Protein AF-A0A9E1IFA8-F1 (afdb_monomer_lite)

Structure (mmCIF, N/CA/C/O backbone):
data_AF-A0A9E1IFA8-F1
#
_entry.id   AF-A0A9E1IFA8-F1
#
loop_
_atom_site.group_PDB
_atom_site.id
_atom_site.type_symbol
_atom_site.label_atom_id
_atom_site.label_alt_id
_atom_site.label_comp_id
_atom_site.label_asym_id
_atom_site.label_entity_id
_atom_site.label_seq_id
_atom_site.pdbx_PDB_ins_code
_atom_site.Cartn_x
_atom_site.Cartn_y
_atom_site.Cartn_z
_atom_site.occupancy
_atom_site.B_iso_or_equiv
_atom_site.auth_seq_id
_atom_site.auth_comp_id
_atom_site.auth_asym_id
_atom_site.auth_atom_id
_atom_site.pdbx_PDB_model_num
ATOM 1 N N . MET A 1 1 ? -0.560 13.199 -9.756 1.00 64.06 1 MET A N 1
ATOM 2 C CA . MET A 1 1 ? -0.898 12.559 -8.461 1.00 64.06 1 MET A CA 1
ATOM 3 C C . MET A 1 1 ? -2.053 11.610 -8.736 1.00 64.06 1 MET A C 1
ATOM 5 O O . MET A 1 1 ? -2.917 12.007 -9.506 1.00 64.06 1 MET A O 1
ATOM 9 N N . ARG A 1 2 ? -2.029 10.382 -8.205 1.00 73.62 2 ARG A N 1
ATOM 10 C CA . ARG A 1 2 ? -2.990 9.300 -8.491 1.00 73.62 2 ARG A CA 1
ATOM 11 C C . ARG A 1 2 ? -4.053 9.199 -7.377 1.00 73.62 2 ARG A C 1
ATOM 13 O O . ARG A 1 2 ? -3.844 8.457 -6.418 1.00 73.62 2 ARG A O 1
ATOM 20 N N . PRO A 1 3 ? -5.141 9.998 -7.416 1.00 78.12 3 PRO A N 1
ATOM 21 C CA . PRO A 1 3 ? -6.154 10.014 -6.352 1.00 78.12 3 PRO A CA 1
ATOM 22 C C . PRO A 1 3 ? -6.917 8.689 -6.234 1.00 78.12 3 PRO A C 1
ATOM 24 O O . PRO A 1 3 ? -7.459 8.380 -5.180 1.00 78.12 3 PRO A O 1
ATOM 27 N N . ASP A 1 4 ? -6.931 7.893 -7.298 1.00 83.25 4 ASP A N 1
ATOM 28 C CA . ASP A 1 4 ? -7.492 6.545 -7.356 1.00 83.25 4 ASP A CA 1
ATOM 29 C C . ASP A 1 4 ? -6.794 5.552 -6.410 1.00 83.25 4 ASP A C 1
ATOM 31 O O . ASP A 1 4 ? -7.385 4.540 -6.039 1.00 83.25 4 ASP A O 1
ATOM 35 N N . LEU A 1 5 ? -5.572 5.858 -5.955 1.00 87.50 5 LEU A N 1
ATOM 36 C CA . LEU A 1 5 ? -4.841 5.022 -4.998 1.00 87.50 5 LEU A CA 1
ATOM 37 C C . LEU A 1 5 ? -5.251 5.254 -3.534 1.00 87.50 5 LEU A C 1
ATOM 39 O O . LEU A 1 5 ? -4.856 4.485 -2.655 1.00 87.50 5 LEU A O 1
ATOM 43 N N . LEU A 1 6 ? -6.059 6.283 -3.263 1.00 93.31 6 LEU A N 1
ATOM 44 C CA . LEU A 1 6 ? -6.568 6.594 -1.928 1.00 93.31 6 LEU A CA 1
ATOM 45 C C . LEU A 1 6 ? -7.683 5.635 -1.512 1.00 93.31 6 LEU A C 1
ATOM 47 O O . LEU A 1 6 ? -8.556 5.287 -2.310 1.00 93.31 6 LEU A O 1
ATOM 51 N N . GLY A 1 7 ? -7.702 5.265 -0.238 1.00 95.50 7 GLY A N 1
ATOM 52 C CA . GLY A 1 7 ? -8.704 4.399 0.373 1.00 95.50 7 GLY A CA 1
ATOM 53 C C . GLY A 1 7 ? -8.096 3.150 0.997 1.00 95.50 7 GLY A C 1
ATOM 54 O O . GLY A 1 7 ? -6.914 3.128 1.344 1.00 95.50 7 GLY A O 1
ATOM 55 N N . TYR A 1 8 ? -8.934 2.128 1.170 1.00 97.12 8 TYR A N 1
ATOM 56 C CA . TYR A 1 8 ? -8.558 0.907 1.872 1.00 97.12 8 TYR A CA 1
ATOM 57 C C . TYR A 1 8 ? -8.014 -0.164 0.926 1.00 97.12 8 TYR A C 1
ATOM 59 O O . TYR A 1 8 ? -8.552 -0.427 -0.154 1.00 97.12 8 TYR A O 1
ATOM 67 N N . TRP A 1 9 ? -6.973 -0.829 1.401 1.00 97.06 9 TRP A N 1
ATOM 68 C CA . TRP A 1 9 ? -6.291 -1.935 0.759 1.00 97.06 9 TRP A CA 1
ATOM 69 C C . TRP A 1 9 ? -6.206 -3.087 1.752 1.00 97.06 9 TRP A C 1
ATOM 71 O O . TRP A 1 9 ? -5.862 -2.883 2.911 1.00 97.06 9 TRP A O 1
ATOM 81 N N . VAL A 1 10 ? -6.539 -4.298 1.326 1.00 96.88 10 VAL A N 1
ATOM 82 C CA . VAL A 1 10 ? -6.593 -5.478 2.195 1.00 96.88 10 VAL A CA 1
ATOM 83 C C . VAL A 1 10 ? -5.514 -6.449 1.754 1.00 96.88 10 VAL A C 1
ATOM 85 O O . VAL A 1 10 ? -5.384 -6.735 0.561 1.00 96.88 10 VAL A O 1
ATOM 88 N N . ALA A 1 11 ? -4.738 -6.922 2.723 1.00 95.50 11 ALA A N 1
ATOM 89 C CA . ALA A 1 11 ? -3.735 -7.956 2.536 1.00 95.50 11 ALA A CA 1
ATOM 90 C C . ALA A 1 11 ? -4.397 -9.202 1.927 1.00 95.50 11 ALA A C 1
ATOM 92 O O . ALA A 1 11 ? -5.488 -9.589 2.345 1.00 95.50 11 ALA A O 1
ATOM 93 N N . GLU A 1 12 ? -3.782 -9.835 0.930 1.00 92.31 12 GLU A N 1
ATOM 94 C CA . GLU A 1 12 ? -4.411 -10.966 0.229 1.00 92.31 12 GLU A CA 1
ATOM 95 C C . GLU A 1 12 ? -4.604 -12.206 1.116 1.00 92.31 12 GLU A C 1
ATOM 97 O O . GLU A 1 12 ? -5.468 -13.033 0.834 1.00 92.31 12 GLU A O 1
ATOM 102 N N . ASP A 1 13 ? -3.867 -12.310 2.221 1.00 91.69 13 ASP A N 1
ATOM 103 C CA . ASP A 1 13 ? -4.067 -13.325 3.262 1.00 91.69 13 ASP A CA 1
ATOM 104 C C . ASP A 1 13 ? -5.065 -12.895 4.361 1.00 91.69 13 ASP A C 1
ATOM 106 O O .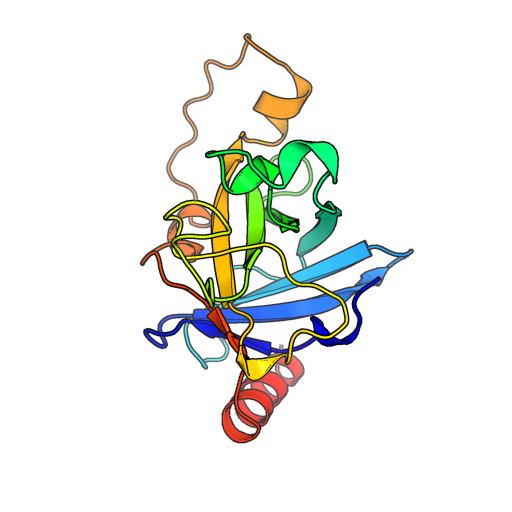 ASP A 1 13 ? -5.351 -13.662 5.280 1.00 91.69 13 ASP A O 1
ATOM 110 N N . GLY A 1 14 ? -5.598 -11.672 4.277 1.00 91.50 14 GLY A N 1
ATOM 111 C CA . GLY A 1 14 ? -6.535 -11.090 5.233 1.00 91.50 14 GLY A CA 1
ATOM 112 C C . GLY A 1 14 ? -5.926 -10.713 6.586 1.00 91.50 14 GLY A C 1
ATOM 113 O O . GLY A 1 14 ? -6.672 -10.326 7.486 1.00 91.50 14 GLY A O 1
ATOM 114 N N . CYS A 1 15 ? -4.604 -10.808 6.765 1.00 92.19 15 CYS A N 1
ATOM 115 C CA . CYS A 1 15 ? -3.981 -10.580 8.067 1.00 92.19 15 CYS A CA 1
ATOM 116 C C . CYS A 1 15 ? -3.919 -9.100 8.450 1.00 92.19 15 CYS A C 1
ATOM 118 O O . CYS A 1 15 ? -3.776 -8.787 9.631 1.00 92.19 15 CYS A O 1
ATOM 120 N N . LYS A 1 16 ? -3.996 -8.191 7.467 1.00 93.75 16 LYS A N 1
ATOM 121 C CA . LYS A 1 16 ? -3.859 -6.736 7.630 1.00 93.75 16 LYS A CA 1
ATOM 122 C C . LYS A 1 16 ? -4.706 -5.961 6.628 1.00 93.75 16 LYS A C 1
ATOM 124 O O . LYS A 1 16 ? -5.134 -6.477 5.593 1.00 93.75 16 LYS A O 1
ATOM 129 N N . SER A 1 17 ? -4.879 -4.679 6.908 1.00 95.62 17 SER A N 1
ATOM 130 C CA . SER A 1 17 ? -5.349 -3.710 5.923 1.00 95.62 17 SER A CA 1
ATOM 131 C C . SER A 1 17 ? -4.629 -2.378 6.081 1.00 95.62 17 SER A C 1
ATOM 133 O O . SER A 1 17 ? -4.099 -2.060 7.140 1.00 95.62 17 SER A O 1
ATOM 135 N N . VAL A 1 18 ? -4.576 -1.613 4.998 1.00 94.81 18 VAL A N 1
ATOM 136 C CA . VAL A 1 18 ? -3.898 -0.324 4.899 1.00 94.81 18 VAL A CA 1
ATOM 137 C C . VAL A 1 18 ? -4.907 0.706 4.420 1.00 94.81 18 VAL A C 1
ATOM 139 O O . VAL A 1 18 ? -5.589 0.494 3.421 1.00 94.81 18 VAL A O 1
ATOM 142 N N . LEU A 1 19 ? -4.988 1.831 5.114 1.00 95.62 19 LEU A N 1
ATOM 143 C CA . LEU A 1 19 ? -5.661 3.035 4.654 1.00 95.62 19 LEU A CA 1
ATOM 144 C C . LEU A 1 19 ? -4.609 4.014 4.145 1.00 95.62 19 LEU A C 1
ATOM 146 O O . LEU A 1 19 ? -3.647 4.305 4.853 1.00 95.62 19 LEU A O 1
ATOM 150 N N . ILE A 1 20 ? -4.814 4.522 2.932 1.00 95.19 20 ILE A N 1
ATOM 151 C CA . ILE A 1 20 ? -4.037 5.621 2.358 1.00 95.19 20 ILE A CA 1
ATOM 152 C C . ILE A 1 20 ? -4.974 6.805 2.164 1.00 95.19 20 ILE A C 1
ATOM 154 O O . ILE A 1 20 ? -5.952 6.708 1.421 1.00 95.19 20 ILE A O 1
ATOM 158 N N . GLU A 1 21 ? -4.672 7.932 2.795 1.00 94.12 21 GLU A N 1
ATOM 159 C CA . GLU A 1 21 ? -5.500 9.132 2.719 1.00 94.12 21 GLU A CA 1
ATOM 160 C C . GLU A 1 21 ? -4.684 10.402 2.464 1.00 94.12 21 GLU A C 1
ATOM 162 O O . GLU A 1 21 ? -3.450 10.404 2.474 1.00 94.12 21 GLU A O 1
ATOM 167 N N . HIS A 1 22 ? -5.383 11.494 2.157 1.00 91.69 22 HIS A N 1
ATOM 168 C CA . HIS A 1 22 ? -4.748 12.800 2.054 1.00 91.69 22 HIS A CA 1
ATOM 169 C C . HIS A 1 22 ? -4.386 13.309 3.446 1.00 91.69 22 HIS A C 1
ATOM 171 O O . HIS A 1 22 ? -5.266 13.557 4.265 1.00 91.69 22 HIS A O 1
ATOM 177 N N . GLY A 1 23 ? -3.097 13.546 3.660 1.00 83.75 23 GLY A N 1
ATOM 178 C CA . GLY A 1 23 ? -2.594 14.235 4.835 1.00 83.75 23 GLY A CA 1
ATOM 179 C C . GLY A 1 23 ? -2.553 15.752 4.654 1.00 83.75 23 GLY A C 1
ATOM 180 O O . GLY A 1 23 ? -3.051 16.344 3.687 1.00 83.75 23 GLY A O 1
ATOM 181 N N . LYS A 1 24 ? -1.900 16.430 5.599 1.00 80.25 24 LYS A N 1
ATOM 182 C CA . LYS A 1 24 ? -1.728 17.892 5.558 1.00 80.25 24 LYS A CA 1
ATOM 183 C C . LYS A 1 24 ? -0.693 18.309 4.503 1.00 80.25 24 LYS A C 1
ATOM 185 O O . LYS A 1 24 ? 0.350 17.687 4.350 1.00 80.25 24 LYS A O 1
ATOM 190 N N . LYS A 1 25 ? -0.930 19.449 3.837 1.00 71.25 25 LYS A N 1
ATOM 191 C CA . LYS A 1 25 ? 0.048 20.141 2.963 1.00 71.25 25 LYS A CA 1
ATOM 192 C C . LYS A 1 25 ? 0.638 19.282 1.821 1.00 71.25 25 LYS A C 1
ATOM 194 O O . LYS A 1 25 ? 1.829 19.374 1.551 1.00 71.25 25 LYS A O 1
ATOM 199 N N . GLY A 1 26 ? -0.181 18.484 1.133 1.00 71.31 26 GLY A N 1
ATOM 200 C CA . GLY A 1 26 ? 0.257 17.716 -0.046 1.00 71.31 26 GLY A CA 1
ATOM 201 C C . GLY A 1 26 ? 0.965 16.393 0.266 1.00 71.31 26 GLY A C 1
ATOM 202 O O . GLY A 1 26 ? 1.476 15.758 -0.652 1.00 71.31 26 GLY A O 1
ATOM 203 N N . TRP A 1 27 ? 0.969 15.980 1.534 1.00 83.94 27 TRP A N 1
ATOM 204 C CA . TRP A 1 27 ? 1.430 14.666 1.980 1.00 83.94 27 TRP A CA 1
ATOM 205 C C . TRP A 1 27 ? 0.285 13.656 1.989 1.00 83.94 27 TRP A C 1
ATOM 207 O O . TRP A 1 27 ? -0.890 14.032 1.950 1.00 83.94 27 TRP A O 1
ATOM 217 N N . PHE A 1 28 ? 0.636 12.377 2.060 1.00 91.00 28 PHE A N 1
ATOM 218 C CA . PHE A 1 28 ? -0.302 11.302 2.357 1.00 91.00 28 PHE A CA 1
ATOM 219 C C . PHE A 1 28 ? -0.172 10.891 3.819 1.00 91.00 28 PHE A C 1
ATOM 221 O O . PHE A 1 28 ? 0.853 11.146 4.455 1.00 91.00 28 PHE A O 1
ATOM 228 N N . GLU A 1 29 ? -1.205 10.240 4.328 1.00 92.06 29 GLU A N 1
ATOM 229 C CA . GLU A 1 29 ? -1.193 9.569 5.622 1.00 92.06 29 GLU A CA 1
ATOM 230 C C . GLU A 1 29 ? -1.500 8.083 5.419 1.00 92.06 29 GLU A C 1
ATOM 232 O O . GLU A 1 29 ? -2.295 7.711 4.550 1.00 92.06 29 GLU A O 1
ATOM 237 N N . VAL A 1 30 ? -0.801 7.239 6.179 1.00 92.19 30 VAL A N 1
ATOM 238 C CA . VAL A 1 30 ? -0.915 5.782 6.133 1.00 92.19 30 VAL A CA 1
ATOM 239 C C . VAL A 1 30 ? -1.250 5.250 7.518 1.00 92.19 30 VAL A C 1
ATOM 241 O O . VAL A 1 30 ? -0.529 5.504 8.485 1.00 92.19 30 VAL A O 1
ATOM 244 N N . THR A 1 31 ? -2.304 4.443 7.571 1.00 92.75 31 THR A N 1
ATOM 245 C CA . THR A 1 31 ? -2.744 3.715 8.765 1.00 92.75 31 THR A CA 1
ATOM 246 C C . THR A 1 31 ? -2.828 2.233 8.428 1.00 92.75 31 THR A C 1
ATOM 248 O O . THR A 1 31 ? -3.342 1.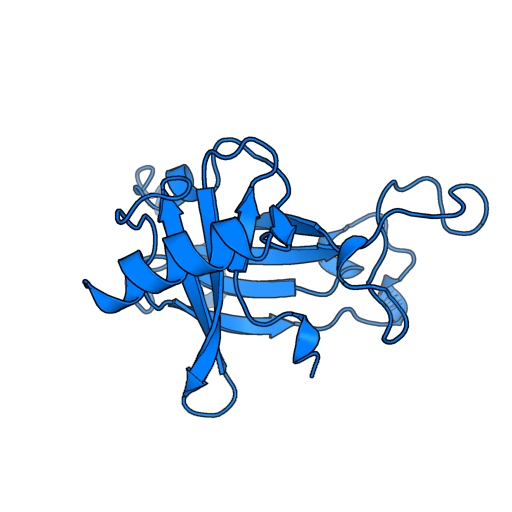867 7.373 1.00 92.75 31 THR A O 1
ATOM 251 N N . VAL A 1 32 ? -2.306 1.370 9.301 1.00 92.06 32 VAL A N 1
ATOM 252 C CA . VAL A 1 32 ? -2.294 -0.089 9.120 1.00 92.06 32 VAL A CA 1
ATOM 253 C C . VAL A 1 32 ? -3.070 -0.742 10.254 1.00 92.06 32 VAL A C 1
ATOM 255 O O . VAL A 1 32 ? -2.724 -0.576 11.425 1.00 92.06 32 VAL A O 1
ATOM 258 N N . PHE A 1 33 ? -4.091 -1.515 9.899 1.00 93.50 33 PHE A N 1
ATOM 259 C CA . PHE A 1 33 ? -4.950 -2.254 10.818 1.00 93.50 33 PHE A CA 1
ATOM 260 C C . PHE A 1 33 ? -4.550 -3.729 10.902 1.00 93.50 33 PHE A C 1
ATOM 262 O O . PHE A 1 33 ? -4.042 -4.311 9.937 1.00 93.50 33 PHE A O 1
ATOM 269 N N . GLU A 1 34 ? -4.846 -4.346 12.044 1.00 92.75 34 GLU A N 1
ATOM 270 C CA . GLU A 1 34 ? -4.821 -5.797 12.213 1.00 92.75 34 GLU A CA 1
ATOM 271 C C . GLU A 1 34 ? -6.055 -6.411 11.532 1.00 92.75 34 GLU A C 1
ATOM 273 O O . GLU A 1 34 ? -7.198 -6.249 11.971 1.00 92.75 34 GLU A O 1
ATOM 278 N N . GLY A 1 35 ? -5.831 -7.108 10.421 1.00 92.75 35 GLY A N 1
ATOM 279 C CA . GLY A 1 35 ? -6.870 -7.667 9.560 1.00 92.75 35 GLY A CA 1
ATOM 280 C C . GLY A 1 35 ? -7.911 -6.633 9.135 1.00 92.75 35 GLY A C 1
ATOM 281 O O . GLY A 1 35 ? -7.587 -5.564 8.611 1.00 92.75 35 GLY A O 1
ATOM 282 N N . LEU A 1 36 ? -9.178 -6.980 9.370 1.00 93.81 36 LEU A N 1
ATOM 283 C CA . LEU A 1 36 ? -10.340 -6.101 9.203 1.00 93.81 36 LEU A CA 1
ATOM 284 C C .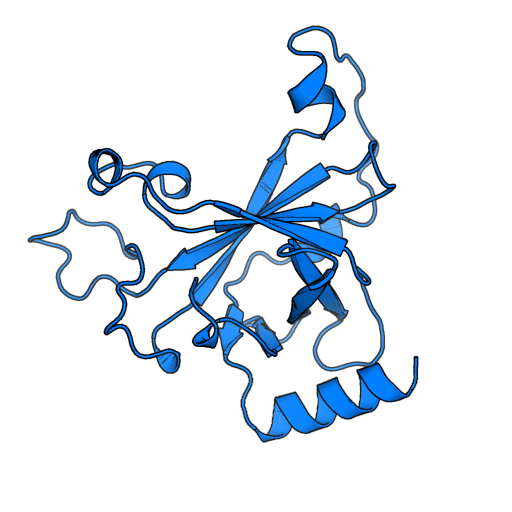 LEU A 1 36 ? -10.875 -5.575 10.547 1.00 93.81 36 LEU A C 1
ATOM 286 O O . LEU A 1 36 ? -12.010 -5.107 10.610 1.00 93.81 36 LEU A O 1
ATOM 290 N N . GLY A 1 37 ? -10.108 -5.728 11.629 1.00 90.88 37 GLY A N 1
ATOM 291 C CA . GLY A 1 37 ? -10.513 -5.354 12.979 1.00 90.88 37 GLY A CA 1
ATOM 292 C C . GLY A 1 37 ? -10.225 -3.887 13.325 1.00 90.88 37 GLY A C 1
ATOM 293 O O . GLY A 1 37 ? -9.660 -3.145 12.524 1.00 90.88 37 GLY A O 1
ATOM 294 N N . PRO A 1 38 ? -10.602 -3.452 14.542 1.00 90.06 38 PRO A N 1
ATOM 295 C CA . PRO A 1 38 ? -10.382 -2.083 15.006 1.00 90.06 38 PRO A CA 1
ATOM 296 C C . PRO A 1 38 ? -8.968 -1.798 15.522 1.00 90.06 38 PRO A C 1
ATOM 298 O O . PRO A 1 38 ? -8.661 -0.641 15.796 1.00 90.06 38 PRO A O 1
ATOM 301 N N . ALA A 1 39 ? -8.137 -2.820 15.721 1.00 91.81 39 ALA A N 1
ATOM 302 C CA . ALA A 1 39 ? -6.779 -2.642 16.219 1.00 91.81 39 ALA A CA 1
ATOM 303 C C . ALA A 1 39 ? -5.854 -2.131 15.106 1.00 91.81 39 ALA A C 1
ATOM 305 O O . ALA A 1 39 ? -5.977 -2.543 13.951 1.00 91.81 39 ALA A O 1
ATOM 306 N N . THR A 1 40 ? -4.927 -1.244 15.458 1.00 90.25 40 THR A N 1
ATOM 307 C CA . THR A 1 40 ? -3.938 -0.668 14.543 1.00 90.25 40 THR A CA 1
ATOM 308 C C . THR A 1 40 ? -2.531 -1.109 14.923 1.00 90.25 40 THR A C 1
ATOM 310 O O . THR A 1 40 ? -2.136 -1.060 16.084 1.00 90.25 40 THR A O 1
ATOM 313 N N . HIS A 1 41 ? -1.753 -1.506 13.918 1.00 86.94 41 HIS A N 1
ATOM 314 C CA . HIS A 1 41 ? -0.299 -1.608 14.043 1.00 86.94 41 HIS A CA 1
ATOM 315 C C . HIS A 1 41 ? 0.367 -0.239 13.861 1.00 86.94 41 HIS A C 1
ATOM 317 O O . HIS A 1 41 ? 1.388 0.063 14.473 1.00 86.94 41 HIS A O 1
ATOM 323 N N . VAL A 1 42 ? -0.205 0.585 12.980 1.00 87.00 42 VAL A N 1
ATOM 324 C CA . VAL A 1 42 ? 0.330 1.883 12.576 1.00 87.00 42 VAL A CA 1
ATOM 325 C C . VAL A 1 42 ? -0.823 2.866 12.478 1.00 87.00 42 VAL A C 1
ATOM 327 O O . VAL A 1 42 ? -1.824 2.563 11.836 1.00 87.00 42 VAL A O 1
ATOM 330 N N . GLU A 1 43 ? -0.658 4.051 13.054 1.00 89.06 43 GLU A N 1
ATOM 331 C CA . GLU A 1 43 ? -1.671 5.104 13.045 1.00 89.06 43 GLU A CA 1
ATOM 332 C C . GLU A 1 43 ? -1.095 6.411 12.487 1.00 89.06 43 GLU A C 1
ATOM 334 O O . GLU A 1 43 ? -0.061 6.893 12.959 1.00 89.06 43 GLU A O 1
ATOM 339 N N . ASP A 1 44 ? -1.767 6.940 11.462 1.00 88.38 44 ASP A N 1
ATOM 340 C CA . ASP A 1 44 ? -1.651 8.293 10.905 1.00 88.38 44 ASP A CA 1
ATOM 341 C C . ASP A 1 44 ? -0.221 8.731 10.600 1.00 88.38 44 ASP A C 1
ATOM 343 O O . ASP A 1 44 ? 0.244 9.814 10.976 1.00 88.38 44 ASP A O 1
ATOM 347 N N . ARG A 1 45 ? 0.513 7.856 9.909 1.00 87.62 45 ARG A N 1
ATOM 348 C CA . ARG A 1 45 ? 1.914 8.104 9.577 1.00 87.62 45 ARG A CA 1
ATOM 349 C C . ARG A 1 45 ? 2.067 8.898 8.293 1.00 87.62 45 ARG A C 1
ATOM 351 O O . ARG A 1 45 ? 1.456 8.535 7.289 1.00 87.62 45 ARG A O 1
ATOM 358 N N . PRO A 1 46 ? 2.901 9.954 8.292 1.00 88.31 46 PRO A N 1
ATOM 359 C CA . PRO A 1 46 ? 3.145 10.729 7.091 1.00 88.31 46 PRO A CA 1
ATOM 360 C C . PRO A 1 46 ? 3.825 9.855 6.041 1.00 88.31 46 PRO A C 1
ATOM 362 O O . PRO A 1 46 ? 4.707 9.047 6.351 1.00 88.31 46 PRO A O 1
ATOM 365 N N . ALA A 1 47 ? 3.423 10.048 4.791 1.00 88.25 47 ALA A N 1
ATOM 366 C CA . ALA A 1 47 ? 3.991 9.329 3.675 1.00 88.25 47 ALA A CA 1
ATOM 367 C C . ALA A 1 47 ? 4.166 10.212 2.434 1.00 88.25 47 ALA A C 1
ATOM 369 O O . ALA A 1 47 ? 3.329 11.063 2.115 1.00 88.25 47 ALA A O 1
ATOM 370 N N . GLU A 1 48 ? 5.275 9.996 1.730 1.00 89.19 48 GLU A N 1
ATOM 371 C CA . GLU A 1 48 ? 5.675 10.769 0.556 1.00 89.19 48 GLU A CA 1
ATOM 372 C C . GLU A 1 48 ? 5.581 9.938 -0.720 1.00 89.19 48 GLU A C 1
ATOM 374 O O . GLU A 1 48 ? 6.103 8.821 -0.809 1.00 89.19 48 GLU A O 1
ATOM 379 N N . TRP A 1 49 ? 4.953 10.509 -1.747 1.00 89.19 49 TRP A N 1
ATOM 380 C CA . TRP A 1 49 ? 4.905 9.886 -3.062 1.00 89.19 49 TRP A CA 1
ATOM 381 C C . TRP A 1 49 ? 6.254 9.982 -3.763 1.00 89.19 49 TRP A C 1
ATOM 383 O O . TRP A 1 49 ? 6.778 11.066 -4.003 1.00 89.19 49 TRP A O 1
ATOM 393 N N . ASN A 1 50 ? 6.780 8.830 -4.148 1.00 88.12 50 ASN A N 1
ATOM 394 C CA . ASN A 1 50 ? 8.028 8.685 -4.870 1.00 88.12 50 ASN A CA 1
ATOM 395 C C . ASN A 1 50 ? 7.722 8.042 -6.227 1.00 88.12 50 ASN A C 1
ATOM 397 O O . ASN A 1 50 ? 7.583 6.815 -6.294 1.00 88.12 50 ASN A O 1
ATOM 401 N N . PRO A 1 51 ? 7.587 8.848 -7.296 1.00 86.19 51 PRO A N 1
ATOM 402 C CA . PRO A 1 51 ? 7.330 8.312 -8.620 1.00 86.19 51 PRO A CA 1
ATOM 403 C C . PRO A 1 51 ? 8.551 7.543 -9.131 1.00 86.19 51 PRO A C 1
ATOM 405 O O . PRO A 1 51 ? 9.701 7.888 -8.830 1.00 86.19 51 PRO A O 1
ATOM 408 N N . CYS A 1 52 ? 8.303 6.517 -9.935 1.00 83.00 52 CYS A N 1
ATOM 409 C CA . CYS A 1 52 ? 9.344 5.831 -10.674 1.00 83.00 52 CYS A CA 1
ATOM 410 C C . CYS A 1 52 ? 10.046 6.803 -11.628 1.00 83.00 52 CYS A C 1
ATOM 412 O O . CYS A 1 52 ? 9.470 7.769 -12.139 1.00 83.00 52 CYS A O 1
ATOM 414 N N . LYS A 1 53 ? 11.328 6.542 -11.872 1.00 81.50 53 LYS A N 1
ATOM 415 C CA . LYS A 1 53 ? 12.093 7.304 -12.854 1.00 81.50 53 LYS A CA 1
ATOM 416 C C . LYS A 1 53 ? 11.943 6.638 -14.223 1.00 81.50 53 LYS A C 1
ATOM 418 O O . LYS A 1 53 ? 12.194 5.433 -14.299 1.00 81.50 53 LYS A O 1
ATOM 423 N N . PRO A 1 54 ? 11.577 7.362 -15.298 1.00 75.62 54 PRO A N 1
ATOM 424 C CA . PRO A 1 54 ? 11.372 6.765 -16.622 1.00 75.62 54 PRO A CA 1
ATOM 425 C C . PRO A 1 54 ? 12.558 5.917 -17.110 1.00 75.62 54 PRO A C 1
ATOM 427 O O . PRO A 1 54 ? 12.371 4.839 -17.676 1.00 75.62 54 PRO A O 1
ATOM 430 N N . GLU A 1 55 ? 13.784 6.356 -16.823 1.00 81.56 55 GLU A N 1
ATOM 431 C CA . GLU A 1 55 ? 15.026 5.662 -17.173 1.00 81.56 55 GLU A CA 1
ATOM 432 C C . GLU A 1 55 ? 15.239 4.331 -16.430 1.00 81.56 55 GLU A C 1
ATOM 434 O O . GLU A 1 55 ? 16.070 3.522 -16.835 1.00 81.56 55 GLU A O 1
ATOM 439 N N . ALA A 1 56 ? 14.498 4.087 -15.348 1.00 80.75 56 ALA A N 1
ATOM 440 C CA . ALA A 1 56 ? 14.582 2.874 -14.541 1.00 80.75 56 ALA A CA 1
ATOM 441 C C . ALA A 1 56 ? 13.486 1.847 -14.868 1.00 80.75 56 ALA A C 1
ATOM 443 O O . ALA A 1 56 ? 13.431 0.803 -14.218 1.00 80.75 56 ALA A O 1
ATOM 444 N N . SER A 1 57 ? 12.643 2.112 -15.872 1.00 72.88 57 SER A N 1
ATOM 445 C CA . SER A 1 57 ? 11.527 1.245 -16.288 1.00 72.88 57 SER A CA 1
ATOM 446 C C . SER A 1 57 ? 11.939 -0.204 -16.586 1.00 72.88 57 SER A C 1
ATOM 448 O O . SER A 1 57 ? 11.186 -1.122 -16.273 1.00 72.88 57 SER A O 1
ATOM 450 N N . ALA A 1 58 ? 13.153 -0.417 -17.104 1.00 72.69 58 ALA A N 1
ATOM 451 C CA . ALA A 1 58 ? 13.719 -1.736 -17.404 1.00 72.69 58 ALA A CA 1
ATOM 452 C C . ALA A 1 58 ? 14.664 -2.284 -16.312 1.00 72.69 58 ALA A C 1
ATOM 454 O O . ALA A 1 58 ? 15.406 -3.230 -16.556 1.00 72.69 58 ALA A O 1
ATOM 455 N N . SER A 1 59 ? 14.717 -1.673 -15.123 1.00 79.00 59 SER A N 1
ATOM 456 C CA . SER A 1 59 ? 15.620 -2.133 -14.063 1.00 79.00 59 SER A CA 1
ATOM 457 C C . SER A 1 59 ? 15.160 -3.466 -13.471 1.00 79.00 59 SER A C 1
ATOM 459 O O . SER A 1 59 ? 13.998 -3.611 -13.116 1.00 79.00 59 SER A O 1
ATOM 461 N N . ASP A 1 60 ? 16.093 -4.378 -13.196 1.00 77.50 60 ASP A N 1
ATOM 462 C CA . ASP A 1 60 ? 15.805 -5.598 -12.420 1.00 77.50 60 ASP A CA 1
ATOM 463 C C . ASP A 1 60 ? 15.396 -5.295 -10.964 1.00 77.50 60 ASP A C 1
ATOM 465 O O . ASP A 1 60 ? 14.829 -6.131 -10.260 1.00 77.50 60 ASP A O 1
ATOM 469 N N . ASN A 1 61 ? 15.670 -4.078 -10.479 1.00 80.56 61 ASN A N 1
ATOM 470 C CA . ASN A 1 61 ? 15.343 -3.661 -9.124 1.00 80.56 61 ASN A CA 1
ATOM 471 C C . ASN A 1 61 ? 13.947 -3.015 -9.064 1.00 80.56 61 ASN A C 1
ATOM 473 O O . ASN A 1 61 ? 13.761 -1.867 -9.476 1.00 80.56 61 ASN A O 1
ATOM 477 N N . ALA A 1 62 ? 12.990 -3.729 -8.459 1.00 79.12 62 ALA A N 1
ATOM 478 C CA . ALA A 1 62 ? 11.609 -3.278 -8.251 1.00 79.12 62 ALA A CA 1
ATOM 479 C C . ALA A 1 62 ? 11.501 -1.880 -7.621 1.00 79.12 62 ALA A C 1
ATOM 481 O O . ALA A 1 62 ? 10.722 -1.051 -8.083 1.00 79.12 62 ALA A O 1
ATOM 482 N N . ARG A 1 63 ? 12.357 -1.563 -6.645 1.00 81.94 63 ARG A N 1
ATOM 483 C CA . ARG A 1 63 ? 12.359 -0.255 -5.974 1.00 81.94 63 ARG A CA 1
ATOM 484 C C . ARG A 1 63 ? 12.691 0.906 -6.914 1.00 81.94 63 ARG A C 1
ATOM 486 O O . ARG A 1 63 ? 12.317 2.038 -6.635 1.00 81.94 63 ARG A O 1
ATOM 493 N N . LYS A 1 64 ? 13.445 0.655 -7.988 1.00 82.50 64 LYS A N 1
ATOM 494 C CA . LYS A 1 64 ? 13.822 1.694 -8.959 1.00 82.50 64 LYS A CA 1
ATOM 495 C C . LYS A 1 64 ? 12.755 1.892 -10.034 1.00 82.50 64 LYS A C 1
ATOM 497 O O . LYS A 1 64 ? 12.606 3.003 -10.532 1.00 82.50 64 LYS A O 1
ATOM 502 N N . ARG A 1 65 ? 12.053 0.816 -10.393 1.00 83.88 65 ARG A N 1
ATOM 503 C CA . ARG A 1 65 ? 11.123 0.783 -11.529 1.00 83.88 65 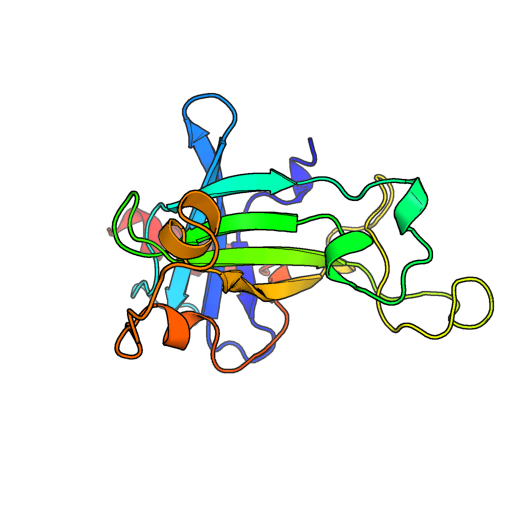ARG A CA 1
ATOM 504 C C . ARG A 1 65 ? 9.663 1.039 -11.155 1.00 83.88 65 ARG A C 1
ATOM 506 O O . ARG A 1 65 ? 8.889 1.354 -12.044 1.00 83.88 65 ARG A O 1
ATOM 513 N N . LEU A 1 66 ? 9.280 0.865 -9.890 1.00 88.12 66 LEU A N 1
ATOM 514 C CA . LEU A 1 66 ? 7.902 1.025 -9.420 1.00 88.12 66 LEU A CA 1
ATOM 515 C C . LEU A 1 66 ? 7.702 2.366 -8.719 1.00 88.12 66 LEU A C 1
ATOM 517 O O . LEU A 1 66 ? 8.605 2.863 -8.042 1.00 88.12 66 LEU A O 1
ATOM 521 N N . ASP A 1 67 ? 6.500 2.921 -8.849 1.00 90.44 67 ASP A N 1
ATOM 522 C CA . ASP A 1 67 ? 6.057 3.997 -7.971 1.00 90.44 67 ASP A CA 1
ATOM 523 C C . ASP A 1 67 ? 5.955 3.473 -6.537 1.00 90.44 67 ASP A C 1
ATOM 525 O O . ASP A 1 67 ? 5.606 2.312 -6.296 1.00 90.44 67 ASP A O 1
ATOM 529 N N . SER A 1 68 ? 6.239 4.329 -5.561 1.00 91.06 68 SER A N 1
ATOM 530 C CA . SER A 1 68 ? 6.099 3.957 -4.157 1.00 91.06 68 SER A CA 1
ATOM 531 C C . SER A 1 68 ? 5.590 5.102 -3.305 1.00 91.06 68 SER A C 1
ATOM 533 O O . SER A 1 68 ? 5.912 6.264 -3.539 1.00 91.06 68 SER A O 1
ATOM 535 N N . LEU A 1 69 ? 4.833 4.756 -2.272 1.00 91.69 69 LEU A N 1
ATOM 536 C CA . LEU A 1 69 ? 4.551 5.649 -1.164 1.00 91.69 69 LEU A CA 1
ATOM 537 C C . LEU A 1 69 ? 5.504 5.290 -0.018 1.00 91.69 69 LEU A C 1
ATOM 539 O O . LEU A 1 69 ? 5.531 4.146 0.435 1.00 91.69 69 LEU A O 1
ATOM 543 N N . VAL A 1 70 ? 6.338 6.243 0.398 1.00 89.75 70 VAL A N 1
ATOM 544 C CA . VAL A 1 70 ? 7.337 6.059 1.459 1.00 89.75 70 VAL A CA 1
ATOM 545 C C . VAL A 1 70 ? 6.747 6.577 2.758 1.00 89.75 70 VAL A C 1
ATOM 547 O O . VAL A 1 70 ? 6.651 7.786 2.936 1.00 89.75 70 VAL A O 1
ATOM 550 N N . ALA A 1 71 ? 6.337 5.670 3.636 1.00 87.62 71 ALA A N 1
ATOM 551 C CA . ALA A 1 71 ? 5.773 5.986 4.939 1.00 87.62 71 ALA A CA 1
ATOM 552 C C . ALA A 1 71 ? 6.846 5.905 6.030 1.00 87.62 71 ALA A C 1
ATOM 554 O O . ALA A 1 71 ? 7.662 4.981 6.047 1.00 87.62 71 ALA A O 1
ATOM 555 N N . GLU A 1 72 ? 6.839 6.868 6.945 1.00 81.81 72 GLU A N 1
ATOM 556 C CA . GLU A 1 72 ? 7.703 6.865 8.125 1.00 81.81 72 GLU A CA 1
ATOM 557 C C . GLU A 1 72 ? 6.982 6.154 9.277 1.00 81.81 72 GLU A C 1
ATOM 559 O O . GLU A 1 72 ? 6.056 6.706 9.878 1.00 81.81 72 GLU A O 1
ATOM 564 N N . MET A 1 73 ? 7.383 4.920 9.585 1.00 76.50 73 MET A N 1
ATOM 565 C CA . MET A 1 73 ? 6.771 4.136 10.659 1.00 76.50 73 MET A CA 1
ATOM 566 C C . MET A 1 73 ? 7.660 4.193 11.901 1.00 76.50 73 MET A C 1
ATOM 568 O O . MET A 1 73 ? 8.871 4.036 11.809 1.00 76.50 73 MET A O 1
ATOM 572 N N . GLY A 1 74 ? 7.072 4.418 13.075 1.00 67.44 74 GLY A N 1
ATOM 573 C CA . GLY A 1 74 ? 7.815 4.551 14.333 1.00 67.44 74 GLY A CA 1
ATOM 574 C C . GLY A 1 74 ? 7.748 5.950 14.933 1.00 67.44 74 GLY A C 1
ATOM 575 O O . GLY A 1 74 ? 6.876 6.751 14.596 1.00 67.44 74 GLY A O 1
ATOM 576 N N . GLN A 1 75 ? 8.616 6.265 15.890 1.00 61.50 75 GLN A N 1
ATOM 577 C CA . GLN A 1 75 ? 8.629 7.605 16.474 1.00 61.50 75 GLN A CA 1
ATOM 578 C C . GLN A 1 75 ? 9.054 8.622 15.412 1.00 61.50 75 GLN A C 1
ATOM 580 O O . GLN A 1 75 ? 9.997 8.394 14.665 1.00 61.50 75 GLN A O 1
ATOM 585 N N . LYS A 1 76 ? 8.348 9.751 15.345 1.00 55.22 76 LYS A N 1
ATOM 586 C CA . LYS A 1 76 ? 8.657 10.824 14.398 1.00 55.22 76 LYS A CA 1
ATOM 587 C C . LYS A 1 76 ? 10.140 11.208 14.506 1.00 55.22 76 LYS A C 1
ATOM 589 O O . LYS A 1 76 ? 10.592 11.541 15.601 1.00 55.22 76 LYS A O 1
ATOM 594 N N . TYR A 1 77 ? 10.854 11.177 13.385 1.00 55.41 77 TYR A N 1
ATOM 595 C CA . TYR A 1 77 ? 12.296 11.397 13.221 1.00 55.41 77 TYR A CA 1
ATOM 596 C C . TYR A 1 77 ? 13.230 10.299 13.753 1.00 55.41 77 TYR A C 1
ATOM 598 O O . TYR A 1 77 ? 14.442 10.454 13.650 1.00 55.41 77 TYR A O 1
ATOM 606 N N . LEU A 1 78 ? 12.699 9.210 14.310 1.00 59.41 78 LEU A N 1
ATOM 607 C CA . LEU A 1 78 ? 13.457 8.009 14.692 1.00 59.41 78 LEU A CA 1
ATOM 608 C C . LEU A 1 78 ? 12.938 6.757 13.959 1.00 59.41 78 LEU A C 1
ATOM 610 O O . LEU A 1 78 ? 13.397 5.658 14.223 1.00 59.41 78 LEU A O 1
ATOM 614 N N . GLY A 1 79 ? 11.926 6.909 13.104 1.00 64.06 79 GLY A N 1
ATOM 615 C CA . GLY A 1 79 ? 11.210 5.796 12.501 1.00 64.06 79 GLY A CA 1
ATOM 616 C C . GLY A 1 79 ? 11.958 5.148 11.343 1.00 64.06 79 GLY A C 1
ATOM 617 O O . GLY A 1 79 ? 12.744 5.787 10.643 1.00 64.06 79 GLY A O 1
ATOM 618 N N . THR A 1 80 ? 11.650 3.883 11.089 1.00 74.75 80 THR A N 1
ATOM 619 C CA . THR A 1 80 ? 12.073 3.196 9.871 1.00 74.75 80 THR A CA 1
ATOM 620 C C . THR A 1 80 ? 11.175 3.608 8.713 1.00 74.75 80 THR A C 1
ATOM 622 O O . THR A 1 80 ? 9.971 3.830 8.865 1.00 74.75 80 THR A O 1
ATOM 625 N N . THR A 1 81 ? 11.769 3.771 7.532 1.00 80.06 81 THR A N 1
ATOM 626 C CA . THR A 1 81 ? 10.996 4.094 6.331 1.00 80.06 81 THR A CA 1
ATOM 627 C C . THR A 1 81 ? 10.536 2.819 5.653 1.00 80.06 81 THR A C 1
ATOM 629 O O . THR A 1 81 ? 11.319 1.901 5.424 1.00 80.06 81 THR A O 1
ATOM 632 N N . TYR A 1 82 ? 9.266 2.773 5.280 1.00 85.25 82 TYR A N 1
ATOM 633 C CA . TYR A 1 82 ? 8.674 1.624 4.617 1.00 85.25 82 TYR A CA 1
ATOM 634 C C . TYR A 1 82 ? 8.059 2.054 3.300 1.00 85.25 82 TYR A C 1
ATOM 636 O O . TYR A 1 82 ? 7.469 3.126 3.175 1.00 85.25 82 TYR A O 1
ATOM 644 N N . ARG A 1 83 ? 8.222 1.211 2.287 1.00 88.94 83 ARG A N 1
ATOM 645 C CA . ARG A 1 83 ? 7.764 1.469 0.927 1.00 88.94 83 ARG A CA 1
ATOM 646 C C . ARG A 1 83 ? 6.544 0.625 0.647 1.00 88.94 83 ARG A C 1
ATOM 648 O O . ARG A 1 83 ? 6.617 -0.596 0.677 1.00 88.94 83 ARG A O 1
ATOM 655 N N . LEU A 1 84 ? 5.451 1.289 0.315 1.00 91.94 84 LEU A N 1
ATOM 656 C CA . LEU A 1 84 ? 4.290 0.685 -0.314 1.00 91.94 84 LEU A CA 1
ATOM 657 C C . LEU A 1 84 ? 4.479 0.838 -1.825 1.00 91.94 84 LEU A C 1
ATOM 659 O O . LEU A 1 84 ? 4.244 1.913 -2.374 1.00 91.94 84 LEU A O 1
ATOM 663 N N . MET A 1 85 ? 5.019 -0.193 -2.477 1.00 92.44 85 MET A N 1
ATOM 664 C CA . MET A 1 85 ? 5.305 -0.178 -3.916 1.00 92.44 85 MET A CA 1
ATOM 665 C C . MET A 1 85 ? 4.063 -0.584 -4.699 1.00 92.44 85 MET A C 1
ATOM 667 O O . MET A 1 85 ? 3.503 -1.648 -4.445 1.00 92.44 85 MET A O 1
ATOM 671 N N . PHE A 1 86 ? 3.662 0.229 -5.670 1.00 92.62 86 PHE A N 1
ATOM 672 C CA . PHE A 1 86 ? 2.487 -0.033 -6.493 1.00 92.62 86 PHE A CA 1
ATOM 673 C C . PHE A 1 86 ? 2.907 -0.711 -7.786 1.00 92.62 86 PHE A C 1
ATOM 675 O O . PHE A 1 86 ? 3.780 -0.219 -8.504 1.00 92.62 86 PHE A O 1
ATOM 682 N N . ALA A 1 87 ? 2.272 -1.834 -8.096 1.00 90.62 87 ALA A N 1
ATOM 683 C CA . ALA A 1 87 ? 2.524 -2.539 -9.337 1.00 90.62 87 ALA A CA 1
ATOM 684 C C . ALA A 1 87 ? 1.262 -3.179 -9.900 1.00 90.62 87 ALA A C 1
ATOM 686 O O . ALA A 1 87 ? 0.298 -3.434 -9.180 1.00 90.62 87 ALA A O 1
ATOM 687 N N . ARG A 1 88 ? 1.312 -3.483 -11.193 1.00 88.06 88 ARG A N 1
ATOM 688 C CA . ARG A 1 88 ? 0.340 -4.331 -11.888 1.00 88.06 88 ARG A CA 1
ATOM 689 C C . ARG A 1 88 ? 1.029 -5.552 -12.467 1.00 88.06 88 ARG A C 1
ATOM 691 O O . ARG A 1 88 ? 2.245 -5.524 -12.689 1.00 88.06 88 ARG A O 1
ATOM 698 N N . GLN A 1 89 ? 0.264 -6.612 -12.697 1.00 82.25 89 GLN A N 1
ATOM 699 C CA . GLN A 1 89 ? 0.799 -7.827 -13.300 1.00 82.25 89 GLN A CA 1
ATOM 700 C C . GLN A 1 89 ? 1.367 -7.515 -14.688 1.00 82.25 89 GLN A C 1
ATOM 702 O O . GLN A 1 89 ? 0.802 -6.714 -15.435 1.00 82.25 89 GLN A O 1
ATOM 707 N N . ASN A 1 90 ? 2.494 -8.138 -15.026 1.00 78.88 90 ASN A N 1
ATOM 708 C CA . ASN A 1 90 ? 3.047 -8.034 -16.368 1.00 78.88 90 ASN A CA 1
ATOM 709 C C . ASN A 1 90 ? 2.152 -8.802 -17.364 1.00 78.88 90 ASN A C 1
ATOM 711 O O . ASN A 1 90 ? 2.025 -10.022 -17.221 1.00 78.88 90 ASN A O 1
ATOM 715 N N . PRO A 1 91 ? 1.527 -8.126 -18.350 1.00 76.06 91 PRO A N 1
ATOM 716 C CA . PRO A 1 91 ? 0.665 -8.791 -19.324 1.00 76.06 91 PRO A CA 1
ATOM 717 C C . PRO A 1 91 ? 1.456 -9.586 -20.371 1.00 76.06 91 PRO A C 1
ATOM 719 O O . PRO A 1 91 ? 0.891 -10.481 -20.993 1.00 76.06 91 PRO A O 1
ATOM 722 N N . ASP A 1 92 ? 2.739 -9.265 -20.574 1.00 74.94 92 ASP A N 1
ATOM 723 C CA . ASP A 1 92 ? 3.603 -9.918 -21.555 1.00 74.94 92 ASP A CA 1
ATOM 724 C C . ASP A 1 92 ? 5.068 -9.974 -21.062 1.00 74.94 92 ASP A C 1
ATOM 726 O O . ASP A 1 92 ? 5.865 -9.054 -21.299 1.00 74.94 92 ASP A O 1
ATOM 730 N N . PRO A 1 93 ? 5.442 -11.068 -20.370 1.00 68.00 93 PRO A N 1
ATOM 731 C CA . PRO A 1 93 ? 6.795 -11.289 -19.866 1.00 68.00 93 PRO A CA 1
ATOM 732 C C . PRO A 1 93 ? 7.894 -11.297 -20.936 1.00 68.00 93 PRO A C 1
ATOM 734 O O . PRO A 1 93 ? 9.051 -11.042 -20.603 1.00 68.00 93 PRO A O 1
ATOM 737 N N . GLU A 1 94 ? 7.571 -11.585 -22.202 1.00 69.38 94 GLU A N 1
ATOM 738 C CA . GLU A 1 94 ? 8.574 -11.677 -23.270 1.00 69.38 94 GLU A CA 1
ATOM 739 C C . GLU A 1 94 ? 8.999 -10.295 -23.780 1.00 69.38 94 GLU A C 1
ATOM 741 O O . GLU A 1 94 ? 10.177 -10.081 -24.071 1.00 69.38 94 GLU A O 1
ATOM 746 N N . SER A 1 95 ? 8.074 -9.331 -23.840 1.00 60.84 95 SER A N 1
ATOM 747 C CA . SER A 1 95 ? 8.354 -7.981 -24.352 1.00 60.84 95 SER A CA 1
ATOM 748 C C . SER A 1 95 ? 8.827 -6.984 -23.289 1.00 60.84 95 SER A C 1
ATOM 750 O O . SER A 1 95 ? 9.520 -6.025 -23.628 1.00 60.84 95 SER A O 1
ATOM 752 N N . HIS A 1 96 ? 8.506 -7.209 -22.010 1.00 56.78 96 HIS A N 1
ATOM 753 C CA . HIS A 1 96 ? 8.805 -6.272 -20.912 1.00 56.78 96 HIS A CA 1
ATOM 754 C C . HIS A 1 96 ? 9.857 -6.795 -19.917 1.00 56.78 96 HIS A C 1
ATOM 756 O O . HIS A 1 96 ? 10.041 -6.226 -18.839 1.00 56.78 96 HIS A O 1
ATOM 762 N N . GLY A 1 97 ? 10.565 -7.868 -20.289 1.00 56.12 97 GLY A N 1
ATOM 763 C CA . GLY A 1 97 ? 11.458 -8.608 -19.400 1.00 56.12 97 GLY A CA 1
ATOM 764 C C . GLY A 1 97 ? 10.654 -9.487 -18.441 1.00 56.12 97 GLY A C 1
ATOM 765 O O . GLY A 1 97 ? 9.589 -9.090 -17.973 1.00 56.12 97 GLY A O 1
ATOM 766 N N . GLY A 1 98 ? 11.151 -10.692 -18.151 1.00 57.06 98 GLY A N 1
ATOM 767 C CA . GLY A 1 98 ? 10.437 -11.775 -17.451 1.00 57.06 98 GLY A CA 1
ATOM 768 C C . GLY A 1 98 ? 10.052 -11.528 -15.981 1.00 57.06 98 GLY A C 1
ATOM 769 O O . GLY A 1 98 ? 10.023 -12.465 -15.189 1.00 57.06 98 GLY A O 1
ATOM 770 N N . PHE A 1 99 ? 9.794 -10.285 -15.578 1.00 62.50 99 PHE A N 1
ATOM 771 C CA . PHE A 1 99 ? 9.352 -9.907 -14.244 1.00 62.50 99 PHE A CA 1
ATOM 772 C C . PHE A 1 99 ? 7.829 -9.975 -14.139 1.00 62.50 99 PHE A C 1
ATOM 774 O O . PHE A 1 99 ? 7.114 -9.488 -15.009 1.00 62.50 99 PHE A O 1
ATOM 781 N N . ASN A 1 100 ? 7.327 -10.504 -13.022 1.00 67.12 100 ASN A N 1
ATOM 782 C CA . ASN A 1 100 ? 5.888 -10.700 -12.792 1.00 67.12 100 ASN A CA 1
ATOM 783 C C . ASN A 1 100 ? 5.087 -9.396 -12.590 1.00 67.12 100 ASN A C 1
ATOM 785 O O . ASN A 1 100 ? 3.860 -9.428 -12.619 1.00 67.12 100 ASN A O 1
ATOM 789 N N . TRP A 1 101 ? 5.756 -8.253 -12.400 1.00 79.38 101 TRP A N 1
ATOM 790 C CA . TRP A 1 101 ? 5.138 -6.981 -12.002 1.00 79.38 101 TRP A CA 1
ATOM 791 C C . TRP A 1 101 ? 5.775 -5.813 -12.748 1.00 79.38 101 TRP A C 1
ATOM 793 O O . TRP A 1 101 ? 6.986 -5.859 -12.942 1.00 79.38 101 TRP A O 1
ATOM 803 N N . ILE A 1 102 ? 5.029 -4.757 -13.082 1.00 83.38 102 ILE A N 1
ATOM 804 C CA . ILE A 1 102 ? 5.504 -3.508 -13.723 1.00 83.38 102 ILE A CA 1
ATOM 805 C C . ILE A 1 102 ? 4.847 -2.270 -13.093 1.00 83.38 102 ILE A C 1
ATOM 807 O O . ILE A 1 102 ? 3.901 -2.402 -12.314 1.00 83.38 102 ILE A O 1
ATOM 811 N N . ALA A 1 103 ? 5.363 -1.077 -13.410 1.00 85.38 103 ALA A N 1
ATOM 812 C CA . ALA A 1 103 ? 4.780 0.182 -12.952 1.00 85.38 103 ALA A CA 1
ATOM 813 C C . ALA A 1 103 ? 3.329 0.331 -13.431 1.00 85.38 103 ALA A C 1
ATOM 815 O O . ALA A 1 103 ? 2.949 -0.161 -14.499 1.00 85.38 103 ALA A O 1
ATOM 816 N N . ILE A 1 104 ? 2.523 1.021 -12.630 1.00 87.88 104 ILE A N 1
ATOM 817 C CA . ILE A 1 104 ? 1.161 1.385 -13.005 1.00 87.88 104 ILE A CA 1
ATOM 818 C C . ILE A 1 104 ? 1.209 2.577 -13.966 1.00 87.88 104 ILE A C 1
ATOM 820 O O . ILE A 1 104 ? 1.933 3.542 -13.744 1.00 87.88 104 ILE A O 1
ATOM 824 N N . ASP A 1 105 ? 0.424 2.528 -15.034 1.00 84.75 105 ASP A N 1
ATOM 825 C CA . ASP A 1 105 ? 0.165 3.690 -15.892 1.00 84.75 105 ASP A CA 1
ATOM 826 C C . ASP A 1 105 ? -1.199 4.306 -15.547 1.00 84.75 105 ASP A C 1
ATOM 828 O O . ASP A 1 105 ? -1.968 3.738 -14.766 1.00 84.75 105 ASP A O 1
ATOM 832 N N . GLU A 1 106 ? -1.508 5.488 -16.087 1.00 82.38 106 GLU A N 1
ATOM 833 C CA . GLU A 1 106 ? -2.782 6.179 -15.821 1.00 82.38 106 GLU A CA 1
ATOM 834 C C . GLU A 1 106 ? -4.012 5.388 -16.293 1.00 82.38 106 GLU A C 1
ATOM 836 O O . GLU A 1 106 ? -5.100 5.580 -15.758 1.00 82.38 106 GLU A O 1
ATOM 841 N N . SER A 1 107 ? -3.846 4.489 -17.268 1.00 86.38 107 SER A N 1
ATOM 842 C CA . SER A 1 107 ? -4.920 3.634 -17.784 1.00 86.38 107 SER A CA 1
ATOM 843 C C . SER A 1 107 ? -5.113 2.336 -17.001 1.00 86.38 107 SER A C 1
ATOM 845 O O . SER A 1 107 ? -6.056 1.596 -17.272 1.00 86.38 107 SER A O 1
ATOM 847 N N . THR A 1 108 ? -4.229 2.040 -16.046 1.00 89.00 108 THR A N 1
ATOM 848 C CA . THR A 1 108 ? -4.280 0.805 -15.267 1.00 89.00 108 THR A CA 1
ATOM 849 C C . THR A 1 108 ? -5.517 0.802 -14.382 1.00 89.00 108 THR A C 1
ATOM 851 O O . THR A 1 108 ? -5.674 1.677 -13.527 1.00 89.00 108 THR A O 1
ATOM 854 N N . ALA A 1 109 ? -6.367 -0.207 -14.565 1.00 89.12 109 ALA A N 1
ATOM 855 C CA . ALA A 1 109 ? -7.545 -0.408 -13.742 1.00 89.12 109 ALA A CA 1
ATOM 856 C C . ALA A 1 109 ? -7.138 -0.713 -12.290 1.00 89.12 109 ALA A C 1
ATOM 858 O O . ALA A 1 109 ? -6.184 -1.452 -12.039 1.00 89.12 109 ALA A O 1
ATOM 859 N N . ILE A 1 110 ? -7.831 -0.114 -11.321 1.00 90.00 110 ILE A N 1
ATOM 860 C CA . ILE A 1 110 ? -7.428 -0.156 -9.907 1.00 90.00 110 ILE A CA 1
ATOM 861 C C . ILE A 1 110 ? -7.470 -1.579 -9.327 1.00 90.00 110 ILE A C 1
ATOM 863 O O . ILE A 1 110 ? -6.687 -1.922 -8.446 1.00 90.00 110 ILE A O 1
ATOM 867 N N . GLU A 1 111 ? -8.356 -2.422 -9.849 1.00 90.31 111 GLU A N 1
ATOM 868 C CA . GLU A 1 111 ? -8.500 -3.839 -9.517 1.00 90.31 111 GLU A CA 1
ATOM 869 C C . GLU A 1 111 ? -7.262 -4.683 -9.863 1.00 90.31 111 GLU A C 1
ATOM 871 O O . GLU A 1 111 ? -6.983 -5.677 -9.180 1.00 90.31 111 GLU A O 1
ATOM 876 N N . ASP A 1 112 ? -6.485 -4.253 -10.858 1.00 90.31 112 ASP A N 1
ATOM 877 C CA . ASP A 1 112 ? -5.257 -4.916 -11.307 1.00 90.31 112 ASP A CA 1
ATOM 878 C C . ASP A 1 112 ? -4.020 -4.433 -10.537 1.00 90.31 112 ASP A C 1
ATOM 880 O O . ASP A 1 112 ? -2.919 -4.968 -10.704 1.00 90.31 112 ASP A O 1
ATOM 884 N N . VAL A 1 113 ? -4.186 -3.424 -9.678 1.00 92.62 113 VAL A N 1
ATOM 885 C CA . VAL A 1 113 ? -3.110 -2.877 -8.854 1.00 92.62 113 VAL A CA 1
ATOM 886 C C . VAL A 1 113 ? -2.937 -3.716 -7.591 1.00 92.62 113 VAL A C 1
ATOM 888 O O . VAL A 1 113 ? -3.899 -4.128 -6.931 1.00 92.62 113 VAL A O 1
ATOM 891 N N . ARG A 1 114 ? -1.677 -3.949 -7.232 1.00 93.81 114 ARG A N 1
ATOM 892 C CA . ARG A 1 114 ? -1.253 -4.500 -5.948 1.00 93.81 114 ARG A CA 1
ATOM 893 C C . ARG A 1 114 ? -0.239 -3.588 -5.283 1.00 93.81 114 ARG A C 1
ATOM 895 O O . ARG A 1 114 ? 0.584 -2.961 -5.955 1.00 93.81 114 ARG A O 1
ATOM 902 N N . ILE A 1 115 ? -0.297 -3.545 -3.957 1.00 93.75 115 ILE A N 1
ATOM 903 C CA . ILE A 1 115 ? 0.714 -2.895 -3.125 1.00 93.75 115 ILE A CA 1
ATOM 904 C C . ILE A 1 115 ? 1.627 -3.964 -2.540 1.00 93.75 115 ILE A C 1
ATOM 906 O O . ILE A 1 115 ? 1.150 -4.931 -1.949 1.00 93.75 115 ILE A O 1
ATOM 910 N N . PHE A 1 116 ? 2.934 -3.760 -2.654 1.00 89.81 116 PHE A N 1
ATOM 911 C CA . PHE A 1 116 ? 3.952 -4.612 -2.053 1.00 89.81 116 PHE A CA 1
ATOM 912 C C . PHE A 1 116 ? 4.695 -3.831 -0.967 1.00 89.81 116 PHE A C 1
ATOM 914 O O . PHE A 1 116 ? 5.336 -2.824 -1.290 1.00 89.81 116 PHE A O 1
ATOM 921 N N . PRO A 1 117 ? 4.626 -4.260 0.306 1.00 88.25 117 PRO A N 1
ATOM 922 C CA . PRO A 1 117 ? 5.402 -3.644 1.368 1.00 88.25 117 PRO A CA 1
ATOM 923 C C . PRO A 1 117 ? 6.880 -4.031 1.228 1.00 88.25 117 PRO A C 1
ATOM 925 O O . PRO A 1 117 ? 7.223 -5.178 0.938 1.00 88.25 117 PRO A O 1
ATOM 928 N N . GLN A 1 118 ? 7.771 -3.072 1.446 1.00 85.38 118 GLN A N 1
ATOM 929 C CA . GLN A 1 118 ? 9.208 -3.296 1.555 1.00 85.38 118 GLN A CA 1
ATOM 930 C C . GLN A 1 118 ? 9.777 -2.431 2.682 1.00 85.38 118 GLN A C 1
ATOM 932 O O . GLN A 1 118 ? 9.590 -1.213 2.685 1.00 85.38 118 GLN A O 1
ATOM 937 N N . GLY A 1 119 ? 10.528 -3.056 3.588 1.00 77.94 119 GLY A N 1
ATOM 938 C CA . GLY A 1 119 ? 11.313 -2.356 4.603 1.00 77.94 119 GLY A CA 1
ATOM 939 C C . GLY A 1 119 ? 12.476 -1.577 3.986 1.00 77.94 119 GLY A C 1
ATOM 940 O 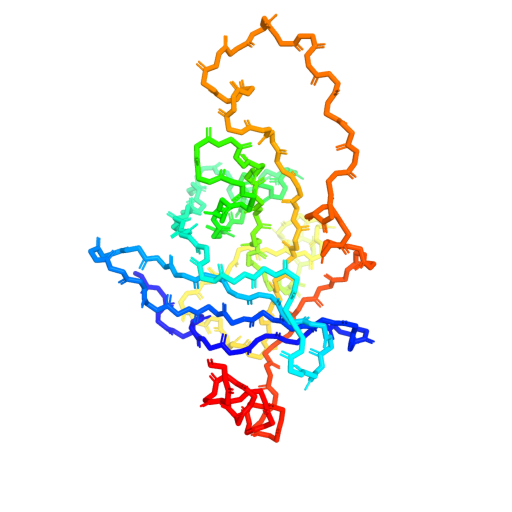O . GLY A 1 119 ? 13.090 -2.006 3.003 1.00 77.94 119 GLY A O 1
ATOM 941 N N . GLY A 1 120 ? 12.750 -0.400 4.535 1.00 66.56 120 GLY A N 1
ATOM 942 C CA . GLY A 1 120 ? 13.875 0.459 4.181 1.00 66.56 120 GLY A CA 1
ATOM 943 C C . GLY A 1 120 ? 14.849 0.633 5.343 1.00 66.56 120 GLY A C 1
ATOM 944 O O . GLY A 1 120 ? 14.713 -0.003 6.379 1.00 66.56 120 GLY A O 1
ATOM 945 N N . ALA A 1 121 ? 15.837 1.504 5.138 1.00 58.75 121 ALA A N 1
ATOM 946 C CA . ALA A 1 121 ? 16.758 1.925 6.189 1.00 58.75 121 ALA A CA 1
ATOM 947 C C . ALA A 1 121 ? 16.019 2.759 7.251 1.00 58.75 121 ALA A C 1
ATOM 949 O O . ALA A 1 121 ? 14.995 3.400 6.939 1.00 58.75 121 ALA A O 1
ATOM 950 N N . SER A 1 122 ? 16.556 2.780 8.471 1.00 56.97 122 SER A N 1
ATOM 951 C CA . SER A 1 122 ? 16.083 3.689 9.515 1.00 56.97 122 SER A CA 1
ATOM 952 C C . SER A 1 122 ? 16.255 5.146 9.059 1.00 56.97 122 SER A C 1
ATOM 954 O O . SER A 1 122 ? 17.116 5.464 8.229 1.00 56.97 122 SER A O 1
ATOM 956 N N . TYR A 1 123 ? 15.420 6.065 9.553 1.00 54.53 123 TYR A N 1
ATOM 957 C CA . TYR A 1 123 ? 15.571 7.489 9.232 1.00 54.53 123 TYR A CA 1
ATOM 958 C C . TYR A 1 123 ? 16.967 8.009 9.624 1.00 54.53 123 TYR A C 1
ATOM 960 O O . TYR A 1 123 ? 17.538 8.828 8.905 1.00 54.53 123 TYR A O 1
ATOM 968 N N . TRP A 1 124 ? 17.558 7.486 10.704 1.00 53.94 124 TRP A N 1
ATOM 969 C CA . TRP A 1 124 ? 18.921 7.823 11.119 1.00 53.94 124 TRP A CA 1
ATOM 970 C C . TRP A 1 124 ? 19.985 7.267 10.184 1.00 53.94 124 TRP A C 1
ATOM 972 O O . TRP A 1 124 ? 20.839 8.039 9.758 1.00 53.94 124 TRP A O 1
ATOM 982 N N . GLU A 1 125 ? 19.888 6.007 9.758 1.00 54.22 125 GLU A N 1
ATOM 983 C CA . GLU A 1 125 ? 20.794 5.432 8.755 1.00 54.22 125 GLU A CA 1
ATOM 984 C C . GLU A 1 125 ? 20.771 6.248 7.451 1.00 54.22 125 GLU A C 1
ATOM 986 O O . GLU A 1 125 ? 21.806 6.483 6.820 1.00 54.22 125 GLU A O 1
ATOM 991 N N . ALA A 1 126 ? 19.588 6.733 7.055 1.00 54.03 126 ALA A N 1
ATOM 992 C CA . ALA A 1 126 ? 19.420 7.565 5.867 1.00 54.03 126 ALA A CA 1
ATOM 993 C C . ALA A 1 126 ? 20.031 8.974 6.015 1.00 54.03 126 ALA A C 1
ATOM 995 O O . ALA A 1 126 ? 20.426 9.569 5.009 1.00 54.03 126 ALA A O 1
ATOM 996 N N . VAL A 1 127 ? 20.108 9.510 7.239 1.00 47.94 127 VAL A N 1
ATOM 997 C CA . VAL A 1 127 ? 20.598 10.869 7.539 1.00 47.94 127 VAL A CA 1
ATOM 998 C C . VAL A 1 127 ? 22.079 10.892 7.937 1.00 47.94 127 VAL A C 1
ATOM 1000 O O . VAL A 1 127 ? 22.787 11.831 7.574 1.00 47.94 127 VAL A O 1
ATOM 1003 N N . LEU A 1 128 ? 22.568 9.888 8.666 1.00 48.38 128 LEU A N 1
ATOM 1004 C CA . LEU A 1 128 ? 23.909 9.870 9.262 1.00 48.38 128 LEU A CA 1
ATOM 1005 C C . LEU A 1 128 ? 24.954 9.115 8.427 1.00 48.38 128 LEU A C 1
ATOM 1007 O O . LEU A 1 128 ? 26.152 9.318 8.633 1.00 48.38 128 LEU A O 1
ATOM 1011 N N . GLY A 1 129 ? 24.547 8.302 7.446 1.00 51.94 129 GLY A N 1
ATOM 1012 C CA . GLY A 1 129 ? 25.487 7.490 6.666 1.00 51.94 129 GLY A CA 1
ATOM 1013 C C . GLY A 1 129 ? 26.226 6.457 7.531 1.00 51.94 129 GLY A C 1
ATOM 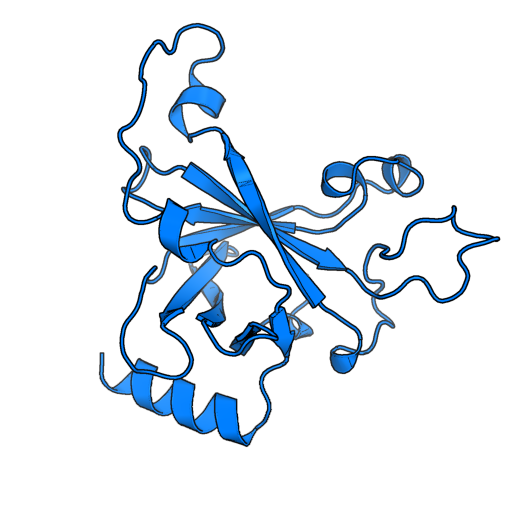1014 O O . GLY A 1 129 ? 25.727 6.071 8.575 1.00 51.94 129 GLY A O 1
ATOM 1015 N N . TYR A 1 130 ? 27.406 6.006 7.080 1.00 38.25 130 TYR A N 1
ATOM 1016 C CA . TYR A 1 130 ? 28.222 4.846 7.529 1.00 38.25 130 TYR A CA 1
ATOM 1017 C C . TYR A 1 130 ? 28.615 4.756 9.036 1.00 38.25 130 TYR A C 1
ATOM 1019 O O . TYR A 1 130 ? 29.547 4.028 9.371 1.00 38.25 130 TYR A O 1
ATOM 1027 N N . TYR A 1 131 ? 27.972 5.502 9.934 1.00 44.31 131 TYR A N 1
ATOM 1028 C CA . TYR A 1 131 ? 28.327 5.686 11.345 1.00 44.31 131 TYR A CA 1
ATOM 1029 C C . TYR A 1 131 ? 27.257 5.192 12.335 1.00 44.31 131 TYR A C 1
ATOM 1031 O O . TYR A 1 131 ? 27.152 5.764 13.417 1.00 44.31 131 TYR A O 1
ATOM 1039 N N . ASP A 1 132 ? 26.481 4.155 12.011 1.00 44.81 132 ASP A N 1
ATOM 1040 C CA . ASP A 1 132 ? 25.433 3.675 12.924 1.00 44.81 132 ASP A CA 1
ATOM 1041 C C . ASP A 1 132 ? 25.639 2.210 13.340 1.00 44.81 132 ASP A C 1
ATOM 1043 O O . ASP A 1 132 ? 25.257 1.275 12.645 1.00 44.81 132 ASP A O 1
ATOM 1047 N N . ASP A 1 133 ? 26.254 2.030 14.514 1.00 42.12 133 ASP A N 1
ATOM 1048 C CA . ASP A 1 133 ? 26.330 0.766 15.268 1.00 42.12 133 ASP A CA 1
ATOM 1049 C C . ASP A 1 133 ? 25.054 0.529 16.115 1.00 42.12 133 ASP A C 1
ATOM 1051 O O . ASP A 1 133 ? 25.056 -0.246 17.076 1.00 42.12 133 ASP A O 1
ATOM 1055 N N . PHE A 1 134 ? 23.945 1.203 15.798 1.00 45.28 134 PHE A N 1
ATOM 1056 C CA . PHE A 1 134 ? 22.676 1.016 16.492 1.00 45.28 134 PHE A CA 1
ATOM 1057 C C . PHE A 1 134 ? 21.936 -0.191 15.916 1.00 45.28 134 PHE A C 1
ATOM 1059 O O . PHE A 1 134 ? 21.117 -0.098 15.008 1.00 45.28 134 PHE A O 1
ATOM 1066 N N . VAL A 1 135 ? 22.238 -1.358 16.483 1.00 42.50 135 VAL A N 1
ATOM 1067 C CA . VAL A 1 135 ? 21.363 -2.528 16.402 1.00 42.50 135 VAL A CA 1
ATOM 1068 C C . VAL A 1 135 ? 20.066 -2.167 17.126 1.00 42.50 135 VAL A C 1
ATOM 1070 O O . VAL A 1 135 ? 20.004 -2.229 18.354 1.00 42.50 135 VAL A O 1
ATOM 1073 N N . GLU A 1 136 ? 19.048 -1.736 16.384 1.00 46.41 136 GLU A N 1
ATOM 1074 C CA . GLU A 1 136 ? 17.710 -1.596 16.951 1.00 46.41 136 GLU A CA 1
ATOM 1075 C C . GLU A 1 136 ? 17.153 -2.986 17.289 1.00 46.41 136 GLU A C 1
ATOM 1077 O O . GLU A 1 136 ? 17.216 -3.925 16.490 1.00 46.41 136 GLU A O 1
ATOM 1082 N N . GLU A 1 137 ? 16.622 -3.128 18.505 1.00 46.72 137 GLU A N 1
ATOM 1083 C CA . GLU A 1 137 ? 15.740 -4.240 18.848 1.00 46.72 137 GLU A CA 1
ATOM 1084 C C . GLU A 1 137 ? 14.552 -4.225 17.874 1.00 46.72 137 GLU A C 1
ATOM 1086 O O . GLU A 1 137 ? 14.038 -3.153 17.561 1.00 46.72 137 GLU A O 1
ATOM 1091 N N . LEU A 1 138 ? 14.136 -5.403 17.387 1.00 46.59 138 LEU A N 1
ATOM 1092 C CA . LEU A 1 138 ? 12.945 -5.590 16.548 1.00 46.59 138 LEU A CA 1
ATOM 1093 C C . LEU A 1 138 ? 11.756 -4.853 17.176 1.00 46.59 138 LEU A C 1
ATOM 1095 O O . LEU A 1 138 ? 11.128 -5.333 18.121 1.00 46.59 138 LEU A O 1
ATOM 1099 N N . ASN A 1 139 ? 11.479 -3.658 16.669 1.00 54.28 139 ASN A N 1
ATOM 1100 C CA . ASN A 1 139 ? 10.372 -2.845 17.127 1.00 54.28 139 ASN A CA 1
ATOM 1101 C C . ASN A 1 139 ? 9.082 -3.444 16.550 1.00 54.28 139 ASN A C 1
ATOM 1103 O O . ASN A 1 139 ? 9.078 -3.972 15.440 1.00 54.28 139 ASN A O 1
ATOM 1107 N N . SER A 1 140 ? 7.956 -3.314 17.256 1.00 56.22 140 SER A N 1
ATOM 1108 C CA . SER A 1 140 ? 6.632 -3.815 16.824 1.00 56.22 140 SER A CA 1
ATOM 1109 C C . SER A 1 140 ? 6.178 -3.325 15.436 1.00 56.22 140 SER A C 1
ATOM 1111 O O . SER A 1 140 ? 5.199 -3.818 14.879 1.00 56.22 140 SER A O 1
ATOM 1113 N N . PHE A 1 141 ? 6.883 -2.348 14.862 1.00 58.75 141 PHE A N 1
ATOM 1114 C CA . PHE A 1 141 ? 6.694 -1.873 13.498 1.00 58.75 141 PHE A CA 1
ATOM 1115 C C . PHE A 1 141 ? 7.257 -2.825 12.431 1.00 58.75 141 PHE A C 1
ATOM 1117 O O . PHE A 1 141 ? 6.794 -2.788 11.301 1.00 58.75 141 PHE A O 1
ATOM 1124 N N . ASP A 1 142 ? 8.184 -3.726 12.731 1.00 65.19 142 ASP A N 1
ATOM 1125 C CA . ASP A 1 142 ? 8.567 -4.741 11.740 1.00 65.19 142 ASP A CA 1
ATOM 1126 C C . ASP A 1 142 ? 7.486 -5.822 11.592 1.00 65.19 142 ASP A C 1
ATOM 1128 O O . ASP A 1 142 ? 7.253 -6.337 10.492 1.00 65.19 142 ASP A O 1
ATOM 1132 N N . ASP A 1 143 ? 6.723 -6.076 12.659 1.00 71.81 143 ASP A N 1
ATOM 1133 C CA . ASP A 1 143 ? 5.639 -7.061 12.672 1.00 71.81 143 ASP A CA 1
ATOM 1134 C C . ASP A 1 143 ? 4.465 -6.672 11.765 1.00 71.81 143 ASP A C 1
ATOM 1136 O O . ASP A 1 143 ? 3.728 -7.542 11.292 1.00 71.81 143 ASP A O 1
ATOM 1140 N N . TRP A 1 144 ? 4.268 -5.381 11.464 1.00 80.44 144 TRP A N 1
ATOM 1141 C CA . TRP A 1 144 ? 3.203 -4.993 10.534 1.00 80.44 144 TRP A CA 1
ATOM 1142 C C . TRP A 1 144 ? 3.530 -5.383 9.090 1.00 80.44 144 TRP A C 1
ATOM 1144 O O . TRP A 1 144 ? 2.610 -5.557 8.300 1.00 80.44 144 TRP A O 1
ATOM 1154 N N . MET A 1 145 ? 4.797 -5.581 8.720 1.00 77.81 145 MET A N 1
ATOM 1155 C CA . MET A 1 145 ? 5.116 -6.117 7.393 1.00 77.81 145 MET A CA 1
ATOM 1156 C C . MET A 1 145 ? 4.877 -7.622 7.295 1.00 77.81 145 MET A C 1
ATOM 1158 O O . MET A 1 145 ? 4.735 -8.135 6.188 1.00 77.81 145 MET A O 1
ATOM 1162 N N . MET A 1 146 ? 4.863 -8.330 8.427 1.00 79.62 146 MET A N 1
ATOM 1163 C CA . MET A 1 146 ? 4.792 -9.785 8.466 1.00 79.62 146 MET A CA 1
ATOM 1164 C C . MET A 1 146 ? 3.367 -10.284 8.757 1.00 79.62 146 MET A C 1
ATOM 1166 O O . MET A 1 146 ? 2.694 -9.752 9.644 1.00 79.62 146 MET A O 1
ATOM 1170 N N . PRO A 1 147 ? 2.905 -11.351 8.082 1.00 80.12 147 PRO A N 1
ATOM 1171 C CA . PRO A 1 147 ? 3.529 -12.029 6.938 1.00 80.12 147 PRO A CA 1
ATOM 1172 C C . PRO A 1 147 ? 3.622 -11.143 5.680 1.00 80.12 147 PRO A C 1
ATOM 1174 O O . PRO A 1 147 ? 2.767 -10.295 5.435 1.00 80.12 147 PRO A O 1
ATOM 1177 N N . LEU A 1 148 ? 4.665 -11.363 4.867 1.00 79.81 148 LEU A N 1
ATOM 1178 C CA . LEU A 1 148 ? 4.842 -10.645 3.601 1.00 79.81 148 LEU A CA 1
ATOM 1179 C C . LEU A 1 148 ? 3.788 -11.102 2.591 1.00 79.81 148 LEU A C 1
ATOM 1181 O O . LEU A 1 148 ? 3.882 -12.193 2.028 1.00 79.81 148 LEU A O 1
ATOM 1185 N N . THR A 1 149 ? 2.821 -10.234 2.326 1.00 86.88 149 THR A N 1
ATOM 1186 C CA . THR A 1 149 ? 1.800 -10.432 1.301 1.00 86.88 149 THR A CA 1
ATOM 1187 C C . THR A 1 149 ? 1.548 -9.143 0.530 1.00 86.88 149 THR A C 1
ATOM 1189 O O . THR A 1 149 ? 1.962 -8.055 0.943 1.00 86.88 149 THR A O 1
ATOM 1192 N N . SER A 1 150 ? 0.892 -9.269 -0.620 1.00 91.75 150 SER A N 1
ATOM 1193 C CA . SER A 1 150 ? 0.454 -8.112 -1.389 1.00 91.75 150 SER A CA 1
ATOM 1194 C C . SER A 1 150 ? -0.890 -7.603 -0.864 1.00 91.75 150 SER A C 1
ATOM 1196 O O . SER A 1 150 ? -1.656 -8.353 -0.258 1.00 91.75 150 SER A O 1
ATOM 1198 N N . TYR A 1 151 ? -1.189 -6.324 -1.087 1.00 94.88 151 TYR A N 1
ATOM 1199 C CA . TYR A 1 151 ? -2.498 -5.757 -0.779 1.00 94.88 151 TYR A CA 1
ATOM 1200 C C . TYR A 1 151 ? -3.266 -5.500 -2.067 1.00 94.88 151 TYR A C 1
ATOM 1202 O O . TYR A 1 151 ? -2.760 -4.860 -2.992 1.00 94.88 151 TYR A O 1
ATOM 1210 N N . ARG A 1 152 ? -4.516 -5.953 -2.096 1.00 95.81 152 ARG A N 1
ATOM 1211 C CA . ARG A 1 152 ? -5.495 -5.624 -3.135 1.00 95.81 152 ARG A CA 1
ATOM 1212 C C . ARG A 1 152 ? -6.403 -4.498 -2.670 1.00 95.81 152 ARG A C 1
ATOM 1214 O O . ARG A 1 152 ? -6.500 -4.220 -1.476 1.00 95.81 152 ARG A O 1
ATOM 1221 N N . ARG A 1 153 ? -7.137 -3.893 -3.600 1.00 96.31 153 ARG A N 1
ATOM 1222 C CA . ARG A 1 153 ? -8.200 -2.959 -3.232 1.00 96.31 153 ARG A CA 1
ATOM 1223 C C . ARG A 1 153 ? -9.231 -3.650 -2.326 1.00 96.31 153 ARG A C 1
ATOM 1225 O O . ARG A 1 153 ? -9.595 -4.810 -2.558 1.00 96.31 153 ARG A O 1
ATOM 1232 N N . ALA A 1 154 ? -9.684 -2.948 -1.289 1.00 96.88 154 ALA A N 1
ATOM 1233 C CA . ALA A 1 154 ? -10.780 -3.415 -0.450 1.00 96.88 154 ALA A CA 1
ATOM 1234 C C . ALA A 1 154 ? -12.086 -3.506 -1.258 1.00 96.88 154 ALA A C 1
ATOM 1236 O O . ALA A 1 154 ? -12.378 -2.669 -2.113 1.00 96.88 154 ALA A O 1
ATOM 1237 N N . THR A 1 155 ? -12.892 -4.523 -0.975 1.00 96.38 155 THR A N 1
ATOM 1238 C CA . THR A 1 155 ? -14.277 -4.601 -1.454 1.00 96.38 155 THR A CA 1
ATOM 1239 C C . THR A 1 155 ? -15.149 -3.571 -0.733 1.00 96.38 155 THR A C 1
ATOM 1241 O O . THR A 1 155 ? -14.806 -3.099 0.350 1.00 96.38 155 THR A O 1
ATOM 1244 N N . LYS A 1 156 ? -16.326 -3.250 -1.287 1.00 95.44 156 LYS A N 1
ATOM 1245 C CA . LYS A 1 156 ? -17.258 -2.285 -0.669 1.00 95.44 156 LYS A CA 1
ATOM 1246 C C . LYS A 1 156 ? -17.705 -2.720 0.727 1.00 95.44 156 LYS A C 1
ATOM 1248 O O . LYS A 1 156 ? -18.023 -1.887 1.573 1.00 95.44 156 LYS A O 1
ATOM 1253 N N . GLU A 1 157 ? -17.790 -4.022 0.959 1.00 96.75 157 GLU A N 1
ATOM 1254 C CA . GLU A 1 157 ? -18.153 -4.622 2.236 1.00 96.75 157 GLU A CA 1
ATOM 1255 C C . GLU A 1 157 ? -17.027 -4.445 3.261 1.00 96.75 157 GLU A C 1
ATOM 1257 O O . GLU A 1 157 ? -17.293 -4.004 4.379 1.00 96.75 157 GLU A O 1
ATOM 1262 N N . GLU A 1 158 ? -15.779 -4.707 2.868 1.00 97.19 158 GLU A N 1
ATOM 1263 C CA . GLU A 1 158 ? -14.595 -4.500 3.712 1.00 97.19 158 GLU A CA 1
ATOM 1264 C C . GLU A 1 158 ? -14.389 -3.015 4.039 1.00 97.19 158 GLU A C 1
ATOM 1266 O O . GLU A 1 158 ? -14.159 -2.669 5.197 1.00 97.19 158 GLU A O 1
ATOM 1271 N N . GLU A 1 159 ? -14.563 -2.124 3.055 1.00 96.06 159 GLU A N 1
ATOM 1272 C CA . GLU A 1 159 ? -14.482 -0.672 3.259 1.00 96.06 159 GLU A CA 1
ATOM 1273 C C . GLU A 1 159 ? -15.481 -0.198 4.324 1.00 96.06 159 GLU A C 1
ATOM 1275 O O . GLU A 1 159 ? -15.123 0.588 5.197 1.00 96.06 159 GLU A O 1
ATOM 1280 N N . LYS A 1 160 ? -16.724 -0.702 4.314 1.00 95.56 160 LYS A N 1
ATOM 1281 C CA . LYS A 1 160 ? -17.729 -0.350 5.336 1.00 95.56 160 LYS A CA 1
ATOM 1282 C C . LYS A 1 160 ? -17.301 -0.770 6.741 1.00 95.56 160 LYS A C 1
ATOM 1284 O O . LYS A 1 160 ? -17.540 -0.026 7.693 1.00 95.56 160 LYS A O 1
ATOM 1289 N N . VAL A 1 161 ? -16.710 -1.958 6.877 1.00 95.50 161 VAL A N 1
ATOM 1290 C CA . VAL A 1 161 ? -16.230 -2.477 8.167 1.00 95.50 161 VAL A CA 1
ATOM 1291 C C . VAL A 1 161 ? -15.086 -1.610 8.687 1.00 95.50 161 VAL A C 1
ATOM 1293 O O . VAL A 1 161 ? -15.168 -1.083 9.797 1.00 95.50 161 VAL A O 1
ATOM 1296 N N . LEU A 1 162 ? -14.070 -1.386 7.856 1.00 94.31 162 LEU A N 1
ATOM 1297 C CA . LEU A 1 162 ? -12.892 -0.596 8.213 1.00 94.31 162 LEU A CA 1
ATOM 1298 C C . LEU A 1 162 ? -13.242 0.866 8.509 1.00 94.31 162 LEU A C 1
ATOM 1300 O O . LEU A 1 162 ? -12.751 1.440 9.481 1.00 94.31 162 LEU A O 1
ATOM 1304 N N . HIS A 1 163 ? -14.157 1.455 7.738 1.00 93.94 163 HIS A N 1
ATOM 1305 C CA . HIS A 1 163 ? -14.610 2.823 7.973 1.00 93.94 163 HIS A CA 1
ATOM 1306 C C . HIS A 1 163 ? -15.320 2.974 9.323 1.00 93.94 163 HIS A C 1
ATOM 1308 O O . HIS A 1 163 ? -15.095 3.949 10.039 1.00 93.94 163 HIS A O 1
ATOM 1314 N N . LYS A 1 164 ? -16.137 1.989 9.715 1.00 92.19 164 LYS A N 1
ATOM 1315 C CA . LYS A 1 164 ? -16.782 1.976 11.034 1.00 92.19 164 LYS A CA 1
ATOM 1316 C C . LYS A 1 164 ? -15.754 1.924 12.164 1.00 92.19 164 LYS A C 1
ATOM 1318 O O . LYS A 1 164 ? -15.936 2.593 13.176 1.00 92.19 164 LYS A O 1
ATOM 1323 N N . HIS A 1 165 ? -14.702 1.124 12.007 1.00 88.75 165 HIS A N 1
ATOM 1324 C CA . HIS A 1 165 ? -13.640 1.022 13.005 1.00 88.75 165 HIS A CA 1
ATOM 1325 C C . HIS A 1 165 ? -12.860 2.323 13.150 1.00 88.75 165 HIS A C 1
ATOM 1327 O O . HIS A 1 165 ? -12.663 2.782 14.270 1.00 88.75 165 HIS A O 1
ATOM 1333 N N . ARG A 1 166 ? -12.525 2.964 12.029 1.00 87.69 166 ARG A N 1
ATOM 1334 C CA . ARG A 1 166 ? -11.847 4.261 12.015 1.00 87.69 166 ARG A CA 1
ATOM 1335 C C . ARG A 1 166 ? -12.642 5.368 12.718 1.00 87.69 166 ARG A C 1
ATOM 1337 O O . ARG A 1 166 ? -12.046 6.193 13.386 1.00 87.69 166 ARG A O 1
ATOM 1344 N N . GLN A 1 167 ? -13.971 5.386 12.599 1.00 84.44 167 GLN A N 1
ATOM 1345 C CA . GLN A 1 167 ? -14.823 6.378 13.282 1.00 84.44 167 GLN A CA 1
ATOM 1346 C C . GLN A 1 167 ? -14.961 6.161 14.798 1.00 84.44 167 GLN A C 1
ATOM 1348 O O . GLN A 1 167 ? -15.475 7.035 15.491 1.00 84.44 167 GLN A O 1
ATOM 1353 N N . ALA A 1 168 ? -14.605 4.976 15.295 1.00 74.06 168 ALA A N 1
ATOM 1354 C CA . ALA A 1 168 ? -14.746 4.613 16.703 1.00 74.06 168 ALA A CA 1
ATOM 1355 C C . ALA A 1 168 ? -13.468 4.853 17.526 1.00 74.06 168 ALA A C 1
ATOM 1357 O O . ALA A 1 168 ? -13.498 4.637 18.739 1.00 74.06 168 ALA A O 1
ATOM 1358 N N . GLN A 1 169 ? -12.378 5.246 16.862 1.00 69.25 169 GLN A N 1
ATOM 1359 C CA . GLN A 1 169 ? -11.098 5.652 17.446 1.00 69.25 169 GLN A CA 1
ATOM 1360 C C . GLN A 1 169 ? -11.119 7.159 17.728 1.00 69.25 169 GLN A C 1
ATOM 1362 O O . GLN A 1 169 ? -10.617 7.549 18.804 1.00 69.25 169 GLN A O 1
#

Sequence (169 aa):
MRPDLLGYWVAEDGCKSVLIEHGKKGWFEVTVFEGLGPATHVEDRPAEWNPCKPEASASDNARKRLDSLVAEMGQKYLGTTYRLMFARQNPDPESHGGFNWIAIDESTAIEDVRIFPQGGASYWEAVLGYYDDFVEELNSFDDWMMPLTSYRRATKEEEKVLHKHRQAQ

pLDDT: mean 80.12, std 15.18, range [38.25, 97.19]

Foldseek 3Di:
DCCVPAAKWAFPVQQKIKGWADDPPRWIFIWMAGRLDLHTLFPGWTWDKDQADPVCQLPPDQVRFFIWIWTFGDDVLFGWIKTFTKWFADPDCVPRPNDGTGYDDPPDDLQRIKTWIDTDGTSCCVVPPPPDPDPDDPDSNVCSCPPGGIIGDDDPVSRVSNVVSVVVD

Secondary structure (DSSP, 8-state):
--GGG-EEEEETTSSEEEEEEE-GGG-EEEEEEETTSS-EEEEEEEEEEEPPPGGGTT-S-HHHHSEEEEEEESSTTTPEEEEEEEEEE-S-TTTS-S-SEEPPPTT--GGGEEEEEEEEEEHHHHHH-S---------TTTTTT-S---EEEPPHHHHHHHHHHHTT-

Radius of gyration: 16.33 Å; chains: 1; bounding box: 46×34×43 Å